Protein AF-A0A174YYA9-F1 (afdb_monomer)

Sequence (117 aa):
MSSLGNVWAANRIQHICNNANHKTPIYGLFRISVLTNDGKYTIFEFNNQRIRFITSDKLERYTKIVEWDNGYLVVMAKYKEMPEVEEYIDLIPILNMLYYDTETFLKPIKEVRIDAA

Foldseek 3Di:
DDDPVVVVVVVVVVVVQVPDPPPARCLLVDLEWEWWDDQQWIWIDGRNDIQIDGHDSQWPIWDDFPDDDQQKTWTFTDGPPDDTDIDIGGRPVSCVVVVHPSCVVRVSRDYYYYPPD

pLDDT: mean 82.46, std 21.62, range [39.38, 98.44]

Mean predicted aligned error: 10.66 Å

InterPro domains:
  IPR056141 Domain of unknown function DUF7724 [PF24849] (33-116)

Solvent-accessible surface area (backbone atoms only — not comparable to full-atom values): 6980 Å² total; per-residue (Å²): 142,86,74,76,73,57,58,59,52,52,54,50,49,53,55,54,64,73,68,49,96,57,99,58,63,78,60,74,73,55,42,52,28,36,40,46,66,60,68,40,27,39,35,45,36,45,78,94,42,77,47,74,47,83,54,55,76,49,47,74,39,71,78,43,69,74,44,79,57,85,48,39,36,35,28,34,34,34,35,70,99,48,72,75,41,84,46,81,46,69,43,53,66,57,35,50,77,71,71,46,62,52,66,76,67,36,68,65,51,76,44,68,40,63,63,88,122

Secondary structure (DSSP, 8-state):
--SHHHHHHHHHHHHHHTTS--SS-GGGG--EEEEEEETTEEEEEETTEEEEEE--TTEEEEEEEEEEETTEEEEEEEETTS--EEEEEEHHHHHHHTT--HHHHHTT--EEEE---

Organism: NCBI:txid39485

Radius of gyration: 17.1 Å; Cα contacts (8 Å, |Δi|>4): 175; chains: 1; bounding box: 33×50×38 Å

Nearest PDB structures (foldseek):
  3ulb-assembly1_A  TM=3.194E-01  e=5.743E-02  Saccharomyces cerevisiae S288C
  3lhc-assembly1_A-2  TM=4.347E-01  e=2.551E-01  Nostoc ellipsosporum
  3ulc-assembly1_A-2  TM=3.066E-01  e=7.835E-02  Saccharomyces cerevisiae S288C
  5c5b-assembly2_C  TM=2.605E-01  e=6.863E+00  Homo sapiens
  2q13-assembly1_A-2  TM=2.398E-01  e=6.061E+00  Homo sapiens

Structure (mmCIF, N/CA/C/O backbone):
data_AF-A0A174YYA9-F1
#
_entry.id   AF-A0A174YYA9-F1
#
loop_
_atom_site.group_PDB
_atom_site.id
_atom_site.type_symbol
_atom_site.label_atom_id
_atom_site.label_alt_id
_atom_site.label_comp_id
_atom_site.label_asym_id
_atom_site.label_entity_id
_atom_site.label_seq_id
_atom_site.pdbx_PDB_ins_code
_atom_site.Cartn_x
_atom_site.Cartn_y
_atom_site.Cartn_z
_atom_site.occupancy
_atom_site.B_iso_or_equiv
_atom_site.auth_seq_id
_atom_site.auth_comp_id
_atom_site.auth_asym_id
_atom_site.auth_atom_id
_atom_site.pdbx_PDB_model_num
ATOM 1 N N . MET A 1 1 ? 6.418 -40.133 -1.367 1.00 43.53 1 MET A N 1
ATOM 2 C CA . MET A 1 1 ? 6.266 -39.442 -0.068 1.00 43.53 1 MET A CA 1
ATOM 3 C C . MET A 1 1 ? 6.148 -37.947 -0.331 1.00 43.53 1 MET A C 1
ATOM 5 O O . MET A 1 1 ? 7.177 -37.364 -0.624 1.00 43.53 1 MET A O 1
ATOM 9 N N . SER A 1 2 ? 4.947 -37.351 -0.276 1.00 44.47 2 SER A N 1
ATOM 10 C CA . SER A 1 2 ? 4.734 -35.932 0.096 1.00 44.47 2 SER A CA 1
ATOM 11 C C . SER A 1 2 ? 3.277 -35.465 -0.097 1.00 44.47 2 SER A C 1
ATOM 13 O O . SER A 1 2 ? 2.602 -35.841 -1.045 1.00 44.47 2 SER A O 1
ATOM 15 N N . SER A 1 3 ? 2.861 -34.592 0.829 1.00 43.69 3 SER A N 1
ATOM 16 C CA . SER A 1 3 ? 1.846 -33.521 0.743 1.00 43.69 3 SER A CA 1
ATOM 17 C C . SER A 1 3 ? 0.380 -33.711 1.185 1.00 43.69 3 SER A C 1
ATOM 19 O O . SER A 1 3 ? -0.243 -32.706 1.522 1.00 43.69 3 SER A O 1
ATOM 21 N N . LEU A 1 4 ? -0.171 -34.917 1.361 1.00 43.41 4 LEU A N 1
ATOM 22 C CA . LEU A 1 4 ? -1.576 -35.036 1.826 1.00 43.41 4 LEU A CA 1
ATOM 23 C C . LEU A 1 4 ? -1.798 -34.744 3.329 1.00 43.41 4 LEU A C 1
ATOM 25 O O . LEU A 1 4 ? -2.925 -34.488 3.746 1.00 43.41 4 LEU A O 1
ATOM 29 N N . GLY A 1 5 ? -0.739 -34.730 4.146 1.00 41.22 5 GLY A N 1
ATOM 30 C CA . GLY A 1 5 ? -0.837 -34.493 5.596 1.00 41.22 5 GLY A CA 1
ATOM 31 C C . GLY A 1 5 ? -1.055 -33.030 6.009 1.00 41.22 5 GLY A C 1
ATOM 32 O O . GLY A 1 5 ? -1.568 -32.772 7.096 1.00 41.22 5 GLY A O 1
ATOM 33 N N . ASN A 1 6 ? -0.719 -32.068 5.145 1.00 49.03 6 ASN A N 1
ATOM 34 C CA . ASN A 1 6 ? -0.717 -30.644 5.510 1.00 49.03 6 ASN A CA 1
ATOM 35 C C . ASN A 1 6 ? -2.069 -29.960 5.254 1.00 49.03 6 ASN A C 1
ATOM 37 O O . ASN A 1 6 ? -2.433 -29.020 5.956 1.00 49.03 6 ASN A O 1
ATOM 41 N N . VAL A 1 7 ? -2.844 -30.460 4.289 1.00 51.50 7 VAL A N 1
ATOM 42 C CA . VAL A 1 7 ? -4.152 -29.891 3.923 1.00 51.50 7 VAL A CA 1
ATOM 43 C C . VAL A 1 7 ? -5.207 -30.208 4.987 1.00 51.50 7 VAL A C 1
ATOM 45 O O . VAL A 1 7 ? -6.038 -29.365 5.317 1.00 51.50 7 VAL A O 1
ATOM 48 N N . TRP A 1 8 ? -5.145 -31.400 5.591 1.00 47.22 8 TRP A N 1
ATOM 49 C CA . TRP A 1 8 ? -6.090 -31.798 6.638 1.00 47.22 8 TRP A CA 1
ATOM 50 C C . TRP A 1 8 ? -5.853 -31.042 7.952 1.00 47.22 8 TRP A C 1
ATOM 52 O O . TRP A 1 8 ? -6.806 -30.646 8.618 1.00 47.22 8 TRP A O 1
ATOM 62 N N . ALA A 1 9 ? -4.588 -30.766 8.291 1.00 50.12 9 ALA A N 1
ATOM 63 C CA . ALA A 1 9 ? -4.236 -29.937 9.441 1.00 50.12 9 ALA A CA 1
ATOM 64 C C . ALA A 1 9 ? -4.659 -28.470 9.243 1.00 50.12 9 ALA A C 1
ATOM 66 O O . ALA A 1 9 ? -5.287 -27.901 10.133 1.00 50.12 9 ALA A O 1
ATOM 67 N N . ALA A 1 10 ? -4.398 -27.887 8.067 1.00 50.84 10 ALA A N 1
ATOM 68 C CA . ALA A 1 10 ? -4.788 -26.511 7.749 1.00 50.84 10 ALA A CA 1
ATOM 69 C C . ALA A 1 10 ? -6.314 -26.317 7.777 1.00 50.84 10 ALA A C 1
ATOM 71 O O . ALA A 1 10 ? -6.813 -25.397 8.425 1.00 50.84 10 ALA A O 1
ATOM 72 N N . ASN A 1 11 ? -7.070 -27.242 7.174 1.00 50.41 11 ASN A N 1
ATOM 73 C CA . ASN A 1 11 ? -8.533 -27.182 7.177 1.00 50.41 11 ASN A CA 1
ATOM 74 C C . ASN A 1 11 ? -9.125 -27.382 8.582 1.00 50.41 11 ASN A C 1
ATOM 76 O O . ASN A 1 11 ? -10.141 -26.774 8.914 1.00 50.41 11 ASN A O 1
ATOM 80 N N . ARG A 1 12 ? -8.480 -28.185 9.441 1.00 48.25 12 ARG A N 1
ATOM 81 C CA . ARG A 1 12 ? -8.911 -28.390 10.832 1.00 48.25 12 ARG A CA 1
ATOM 82 C C . ARG A 1 12 ? -8.609 -27.182 11.718 1.00 48.25 12 ARG A C 1
ATOM 84 O O . ARG A 1 12 ? -9.439 -26.845 12.556 1.00 48.25 12 ARG A O 1
ATOM 91 N N . ILE A 1 13 ? -7.475 -26.512 11.506 1.00 53.34 13 ILE A N 1
ATOM 92 C CA . ILE A 1 13 ? -7.158 -25.241 12.169 1.00 53.34 13 ILE A CA 1
ATOM 93 C C . ILE A 1 13 ? -8.201 -24.195 11.768 1.00 53.34 13 ILE A C 1
ATOM 95 O O . ILE A 1 13 ? -8.857 -23.653 12.650 1.00 53.34 13 ILE A O 1
ATOM 99 N N . GLN A 1 14 ? -8.476 -24.015 10.471 1.00 52.12 14 GLN A N 1
ATOM 100 C CA . GLN A 1 14 ? -9.483 -23.055 9.999 1.00 52.12 14 GLN A CA 1
ATOM 101 C C . GLN A 1 14 ? -10.869 -23.295 10.624 1.00 52.12 14 GLN A C 1
ATOM 103 O O . GLN A 1 14 ? -11.549 -22.356 11.038 1.00 52.12 14 GLN A O 1
ATOM 108 N N . HIS A 1 15 ? -11.279 -24.560 10.741 1.00 44.94 15 HIS A N 1
ATOM 109 C CA . HIS A 1 15 ? -12.580 -24.928 11.299 1.00 44.94 15 HIS A CA 1
ATOM 110 C C . HIS A 1 15 ? -12.665 -24.744 12.824 1.00 44.94 15 HIS A C 1
ATOM 112 O O . HIS A 1 15 ? -13.745 -24.465 13.345 1.00 44.94 15 HIS A O 1
ATOM 118 N N . ILE A 1 16 ? -11.545 -24.877 13.544 1.00 52.00 16 ILE A N 1
ATOM 119 C CA . ILE A 1 16 ? -11.449 -24.566 14.980 1.00 52.00 16 ILE A CA 1
ATOM 120 C C . ILE A 1 16 ? -11.464 -23.044 15.190 1.00 52.00 16 ILE A C 1
ATOM 122 O O . ILE A 1 16 ? -12.144 -22.554 16.089 1.00 52.00 16 ILE A O 1
ATOM 126 N N . CYS A 1 17 ? -10.787 -22.288 14.323 1.00 49.62 17 CYS A N 1
ATOM 127 C CA . CYS A 1 17 ? -10.726 -20.828 14.366 1.00 49.62 17 CYS A CA 1
ATOM 128 C C . CYS A 1 17 ? -12.080 -20.156 14.079 1.00 49.62 17 CYS A C 1
ATOM 130 O O . CYS A 1 17 ? -12.397 -19.146 14.698 1.00 49.62 17 CYS A O 1
ATOM 132 N N . ASN A 1 18 ? -12.890 -20.728 13.183 1.00 51.50 18 ASN A N 1
ATOM 133 C CA . ASN A 1 18 ? -14.195 -20.178 12.800 1.00 51.50 18 ASN A CA 1
ATOM 134 C C . ASN A 1 18 ? -15.347 -20.563 13.751 1.00 51.50 18 ASN A C 1
ATOM 136 O O . ASN A 1 18 ? -16.428 -19.993 13.645 1.00 51.50 18 ASN A O 1
ATOM 140 N N . ASN A 1 19 ? -15.143 -21.541 14.643 1.00 47.72 19 ASN A N 1
ATOM 141 C CA . ASN A 1 19 ? -16.196 -22.100 15.507 1.00 47.72 19 ASN A CA 1
ATOM 142 C C . ASN A 1 19 ? -16.052 -21.704 16.990 1.00 47.72 19 ASN A C 1
ATOM 144 O O . ASN A 1 19 ? -16.887 -22.053 17.824 1.00 47.72 19 ASN A O 1
ATOM 148 N N . ALA A 1 20 ? -14.998 -20.972 17.351 1.00 43.09 20 ALA A N 1
ATOM 149 C CA . ALA A 1 20 ? -14.918 -20.343 18.660 1.00 43.09 20 ALA A CA 1
ATOM 150 C C . ALA A 1 20 ? -15.750 -19.053 18.638 1.00 43.09 20 ALA A C 1
ATOM 152 O O . ALA A 1 20 ? -15.564 -18.216 17.759 1.00 43.09 20 ALA A O 1
ATOM 153 N N . ASN A 1 21 ? -16.625 -18.864 19.630 1.00 47.09 21 ASN A N 1
ATOM 154 C CA . ASN A 1 21 ? -17.360 -17.620 19.917 1.00 47.09 21 ASN A CA 1
ATOM 155 C C . ASN A 1 21 ? -16.426 -16.458 20.338 1.00 47.09 21 ASN A C 1
ATOM 157 O O . ASN A 1 21 ? -16.684 -15.740 21.303 1.00 47.09 21 ASN A O 1
ATOM 161 N N . HIS A 1 22 ? -15.315 -16.272 19.632 1.00 42.06 22 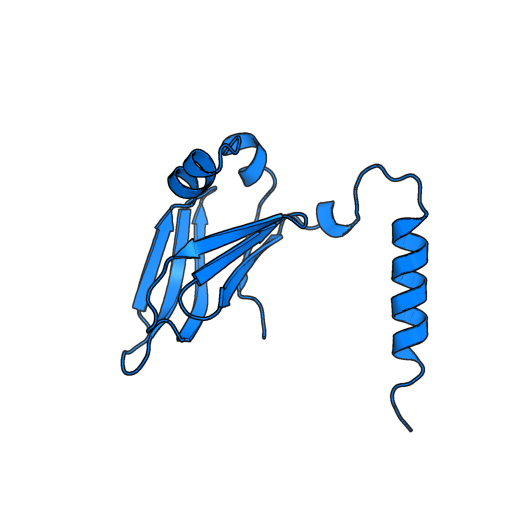HIS A N 1
ATOM 162 C CA . HIS A 1 22 ? -14.454 -15.113 19.729 1.00 42.06 22 HIS A CA 1
ATOM 163 C C . HIS A 1 22 ? -14.981 -14.089 18.722 1.00 42.06 22 HIS A C 1
ATOM 165 O O . HIS A 1 22 ? -14.961 -14.322 17.518 1.00 42.06 22 HIS A O 1
ATOM 171 N N . LYS A 1 23 ? -15.476 -12.943 19.198 1.00 43.72 23 LYS A N 1
ATOM 172 C CA . LYS A 1 23 ? -16.019 -11.859 18.352 1.00 43.72 23 LYS A CA 1
ATOM 173 C C . LYS A 1 23 ? -14.963 -11.132 17.500 1.00 43.72 23 LYS A C 1
ATOM 175 O O . LYS A 1 23 ? -15.207 -10.024 17.036 1.00 43.72 23 LYS A O 1
ATOM 180 N N . THR A 1 24 ? -13.800 -11.733 17.283 1.00 39.38 24 THR A N 1
ATOM 181 C CA . THR A 1 24 ? -12.751 -11.224 16.406 1.00 39.38 24 THR A CA 1
ATOM 182 C C . THR A 1 24 ? -12.066 -12.407 15.719 1.00 39.38 24 THR A C 1
ATOM 184 O O . THR A 1 24 ? -11.526 -13.275 16.410 1.00 39.38 24 THR A O 1
ATOM 187 N N . PRO A 1 25 ? -12.075 -12.475 14.373 1.00 41.50 25 PRO A N 1
ATOM 188 C CA . PRO A 1 25 ? -11.239 -13.411 13.632 1.00 41.50 25 PRO A CA 1
ATOM 189 C C . PRO A 1 25 ? -9.782 -13.234 14.064 1.00 41.50 25 PRO A C 1
ATOM 191 O O . PRO A 1 25 ? -9.338 -12.114 14.309 1.00 41.50 25 PRO A O 1
ATOM 194 N N . ILE A 1 26 ? -9.018 -14.322 14.131 1.00 49.94 26 ILE A N 1
ATOM 195 C CA . ILE A 1 26 ? -7.621 -14.333 14.610 1.00 49.94 26 ILE A CA 1
ATOM 196 C C . ILE A 1 26 ? -6.686 -13.467 13.733 1.00 49.94 26 ILE A C 1
ATOM 198 O O . ILE A 1 26 ? -5.568 -13.153 14.131 1.00 49.94 26 ILE A O 1
ATOM 202 N N . TYR A 1 27 ? -7.171 -12.993 12.580 1.00 43.50 27 TYR A N 1
ATOM 203 C CA . TYR A 1 27 ? -6.542 -11.942 11.774 1.00 43.50 27 TYR 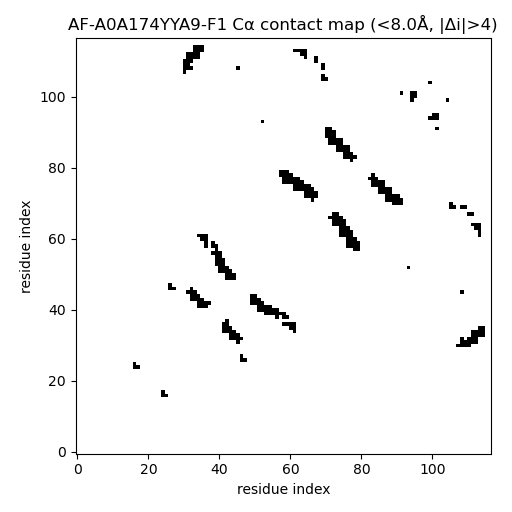A CA 1
ATOM 204 C C . TYR A 1 27 ? -6.434 -10.593 12.510 1.00 43.50 27 TYR A C 1
ATOM 206 O O . TYR A 1 27 ? -5.508 -9.839 12.245 1.00 43.50 27 TYR A O 1
ATOM 214 N N . GLY A 1 28 ? -7.285 -10.327 13.510 1.00 42.16 28 GLY A N 1
ATOM 215 C CA . GLY A 1 28 ? -7.198 -9.146 14.379 1.00 42.16 28 GLY A CA 1
ATOM 216 C C . GLY A 1 28 ? -6.088 -9.201 15.439 1.00 42.16 28 GLY A C 1
ATOM 217 O O . GLY A 1 28 ? -5.938 -8.254 16.212 1.00 42.16 28 GLY A O 1
ATOM 218 N N . LEU A 1 29 ? -5.318 -10.294 15.511 1.00 50.34 29 LEU A N 1
ATOM 219 C CA . LEU A 1 29 ? -4.148 -10.391 16.388 1.00 50.34 29 LEU A CA 1
ATOM 220 C C . LEU A 1 29 ? -2.888 -9.805 15.731 1.00 50.34 29 LEU A C 1
ATOM 222 O O . LEU A 1 29 ? -1.984 -9.344 16.429 1.00 50.34 29 LEU A O 1
ATOM 226 N N . PHE A 1 30 ? -2.837 -9.767 14.398 1.00 55.66 30 PHE A N 1
ATOM 227 C CA . PHE A 1 30 ? -1.702 -9.220 13.669 1.00 55.66 30 PHE A CA 1
ATOM 228 C C . PHE A 1 30 ? -1.976 -7.765 13.306 1.00 55.66 30 PHE A C 1
ATOM 230 O O . PHE A 1 30 ? -2.738 -7.449 12.402 1.00 55.66 30 PHE A O 1
ATOM 237 N N . ARG A 1 31 ? -1.304 -6.854 14.013 1.00 84.88 31 ARG A N 1
ATOM 238 C CA . ARG A 1 31 ? -1.258 -5.414 13.714 1.00 84.88 31 ARG A CA 1
ATOM 239 C C . ARG A 1 31 ? -0.387 -5.114 12.482 1.00 84.88 31 ARG A C 1
ATOM 241 O O . ARG A 1 31 ? 0.394 -4.166 12.492 1.00 84.88 31 ARG A O 1
ATOM 248 N N . ILE A 1 32 ? -0.468 -5.967 11.467 1.00 91.69 32 ILE A N 1
ATOM 249 C CA . ILE A 1 32 ? 0.363 -5.942 10.267 1.00 91.69 32 ILE A CA 1
ATOM 250 C C . ILE A 1 32 ? -0.576 -5.795 9.074 1.00 91.69 32 ILE A C 1
ATOM 252 O O . ILE A 1 32 ? -1.506 -6.584 8.924 1.00 91.69 32 ILE A O 1
ATOM 256 N N . SER A 1 33 ? -0.331 -4.783 8.252 1.00 94.38 33 SER A N 1
ATOM 257 C CA . SER A 1 33 ? -0.977 -4.620 6.950 1.00 94.38 33 SER A CA 1
ATOM 258 C C . SER A 1 33 ? -0.071 -5.148 5.839 1.00 94.38 33 SER A C 1
ATOM 260 O O . SER A 1 33 ? 1.151 -5.221 6.000 1.00 94.38 33 SER A O 1
ATOM 262 N N . VAL A 1 34 ? -0.666 -5.500 4.704 1.00 95.88 34 VAL A N 1
ATOM 263 C CA . VAL A 1 34 ? 0.043 -5.956 3.510 1.00 95.88 34 VAL A CA 1
ATOM 264 C C . VAL A 1 34 ? -0.170 -4.967 2.366 1.00 95.88 34 VAL A C 1
ATOM 266 O O . VAL A 1 34 ? -1.297 -4.569 2.076 1.00 95.88 34 VAL A O 1
ATOM 269 N N . LEU A 1 35 ? 0.920 -4.590 1.701 1.00 97.38 35 LEU A N 1
ATOM 270 C CA . LEU A 1 35 ? 0.929 -3.818 0.466 1.00 97.38 35 LEU A CA 1
ATOM 271 C C . LEU A 1 35 ? 1.351 -4.726 -0.695 1.00 97.38 35 LEU A C 1
ATOM 273 O O . LEU A 1 35 ? 2.372 -5.409 -0.635 1.00 97.38 35 LEU A O 1
ATOM 277 N N . THR A 1 36 ? 0.574 -4.714 -1.769 1.00 96.31 36 THR A N 1
ATOM 278 C CA . THR A 1 36 ? 0.870 -5.439 -3.010 1.00 96.31 36 THR A CA 1
ATOM 279 C C . THR A 1 36 ? 0.317 -4.665 -4.207 1.00 96.31 36 THR A C 1
ATOM 281 O O . THR A 1 36 ? -0.277 -3.594 -4.050 1.00 96.31 36 THR A O 1
AT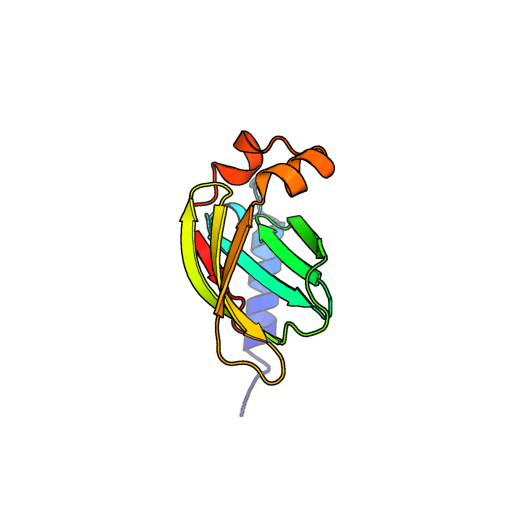OM 284 N N . ASN A 1 37 ? 0.510 -5.175 -5.416 1.00 96.19 37 ASN A N 1
ATOM 285 C CA . ASN A 1 37 ? -0.033 -4.597 -6.637 1.00 96.19 37 ASN A CA 1
ATOM 286 C C . ASN A 1 37 ? -0.588 -5.680 -7.568 1.00 96.19 37 ASN A C 1
ATOM 288 O O . ASN A 1 37 ? -0.138 -6.821 -7.578 1.00 96.19 37 ASN A O 1
ATOM 292 N N . ASP A 1 38 ? -1.586 -5.300 -8.359 1.00 94.38 38 ASP A N 1
ATOM 293 C CA . ASP A 1 38 ? -2.207 -6.136 -9.384 1.00 94.38 38 ASP A CA 1
ATOM 294 C C . ASP A 1 38 ? -2.525 -5.268 -10.606 1.00 94.38 38 ASP A C 1
ATOM 296 O O . ASP A 1 38 ? -3.424 -4.416 -10.588 1.00 94.38 38 ASP A O 1
ATOM 300 N N . GLY A 1 39 ? -1.730 -5.436 -11.663 1.00 93.31 39 GLY A N 1
ATOM 301 C CA . GLY A 1 39 ? -1.792 -4.602 -12.857 1.00 93.31 39 GLY A CA 1
ATOM 302 C C . GLY A 1 39 ? -1.615 -3.118 -12.524 1.00 93.31 39 GLY A C 1
ATOM 303 O O . GLY A 1 39 ? -0.607 -2.714 -11.959 1.00 93.31 39 GLY A O 1
ATOM 304 N N . LYS A 1 40 ? -2.618 -2.304 -12.869 1.00 95.50 40 LYS A N 1
ATOM 305 C CA . LYS A 1 40 ? -2.632 -0.847 -12.634 1.00 95.50 40 LYS A CA 1
ATOM 306 C C . LYS A 1 40 ? -3.103 -0.443 -11.234 1.00 95.50 40 LYS A C 1
ATOM 308 O O . LYS A 1 40 ? -3.513 0.701 -11.035 1.00 95.50 40 LYS A O 1
ATOM 313 N N . TYR A 1 41 ? -3.164 -1.383 -10.300 1.00 97.25 41 TYR A N 1
ATOM 314 C CA . TYR A 1 41 ? -3.703 -1.137 -8.974 1.00 97.25 41 TYR A CA 1
ATOM 315 C C . TYR A 1 41 ? -2.699 -1.462 -7.887 1.00 97.25 41 TYR A C 1
ATOM 317 O O . TYR A 1 41 ? -2.106 -2.537 -7.882 1.00 97.25 41 TYR A O 1
ATOM 325 N N . THR A 1 42 ? -2.619 -0.571 -6.912 1.00 97.50 42 THR A N 1
ATOM 326 C CA . THR A 1 42 ? -2.052 -0.859 -5.603 1.00 97.50 42 THR A CA 1
ATOM 327 C C . THR A 1 42 ? -3.153 -1.384 -4.700 1.00 97.50 42 THR A C 1
ATOM 329 O O . THR A 1 42 ? -4.311 -0.954 -4.769 1.00 97.50 42 THR A O 1
ATOM 332 N N . ILE A 1 43 ? -2.797 -2.356 -3.874 1.00 97.75 43 ILE A N 1
ATOM 333 C CA . ILE A 1 43 ? -3.687 -3.037 -2.950 1.00 97.75 43 ILE A CA 1
ATOM 334 C C . ILE A 1 43 ? -3.090 -2.916 -1.553 1.00 97.75 43 ILE A C 1
ATOM 336 O O . ILE A 1 43 ? -1.961 -3.342 -1.321 1.00 97.75 43 ILE A O 1
ATOM 340 N N . PHE A 1 44 ? -3.875 -2.370 -0.632 1.00 97.19 44 PHE A N 1
ATOM 341 C CA . PHE A 1 44 ? -3.568 -2.314 0.791 1.00 97.19 44 PHE A CA 1
ATOM 342 C C . PHE A 1 44 ? -4.581 -3.177 1.544 1.00 97.19 44 PHE A C 1
ATOM 344 O O . PHE A 1 44 ? -5.788 -2.937 1.454 1.00 97.19 44 PHE A O 1
ATOM 351 N N . GLU A 1 45 ? -4.108 -4.201 2.249 1.00 95.06 45 GLU A N 1
ATOM 352 C CA . GLU A 1 45 ? -4.958 -5.176 2.928 1.00 95.06 45 GLU A CA 1
ATOM 353 C C . GLU A 1 45 ? -4.696 -5.214 4.433 1.00 95.06 45 GLU A C 1
ATOM 355 O O . GLU A 1 45 ? -3.584 -5.476 4.888 1.00 95.06 45 GLU A O 1
ATOM 360 N N . PHE A 1 46 ? -5.753 -4.996 5.212 1.00 92.38 46 PHE A N 1
ATOM 361 C CA . PHE A 1 46 ? -5.713 -5.064 6.668 1.00 92.38 46 PHE A CA 1
ATOM 362 C C . PHE A 1 46 ? -7.047 -5.580 7.215 1.00 92.38 46 PHE A C 1
ATOM 364 O O . PHE A 1 46 ? -8.107 -5.158 6.758 1.00 92.38 46 PHE A O 1
ATOM 371 N N . ASN A 1 47 ? -7.020 -6.492 8.196 1.00 88.62 47 ASN A N 1
ATOM 372 C CA . ASN A 1 47 ? -8.222 -7.058 8.833 1.00 88.62 47 ASN A CA 1
ATOM 373 C C . ASN A 1 47 ? -9.296 -7.552 7.835 1.00 88.62 47 ASN A C 1
ATOM 375 O O . ASN A 1 47 ? -10.475 -7.227 7.972 1.00 88.62 47 ASN A O 1
ATOM 379 N N . ASN A 1 48 ? -8.893 -8.320 6.815 1.00 85.81 48 ASN A N 1
ATOM 380 C CA . ASN A 1 48 ? -9.768 -8.814 5.736 1.00 85.81 48 ASN A CA 1
ATOM 381 C C . ASN A 1 48 ? -10.425 -7.709 4.879 1.00 85.81 48 ASN A C 1
ATOM 383 O O . ASN A 1 48 ? -11.297 -8.002 4.060 1.00 85.81 48 ASN A O 1
ATOM 387 N N . GLN A 1 49 ? -10.016 -6.449 5.038 1.00 91.06 49 GLN A N 1
ATOM 388 C CA . GLN A 1 49 ? -10.427 -5.342 4.185 1.00 91.06 49 GLN A CA 1
ATOM 389 C C . GLN A 1 49 ? -9.341 -5.088 3.150 1.00 91.06 49 GLN A C 1
ATOM 391 O O . GLN A 1 49 ? -8.190 -4.844 3.499 1.00 91.06 49 GLN A O 1
ATOM 396 N N . ARG A 1 50 ? -9.726 -5.131 1.875 1.00 94.38 50 ARG A N 1
ATOM 397 C CA . ARG A 1 50 ? -8.822 -4.969 0.737 1.00 94.38 50 ARG A CA 1
ATOM 398 C C . ARG A 1 50 ? -9.140 -3.664 0.016 1.00 94.38 50 ARG A C 1
ATOM 400 O O . ARG A 1 50 ? -10.120 -3.580 -0.722 1.00 94.38 50 ARG A O 1
ATOM 407 N N . ILE A 1 51 ? -8.316 -2.648 0.240 1.00 96.44 51 ILE A N 1
ATOM 408 C CA . ILE A 1 51 ? -8.440 -1.327 -0.380 1.00 96.44 51 ILE A CA 1
ATOM 409 C C . ILE A 1 51 ? -7.627 -1.324 -1.666 1.00 96.44 51 ILE A C 1
ATOM 411 O O . ILE A 1 51 ? -6.462 -1.713 -1.673 1.00 96.44 51 ILE A O 1
ATOM 415 N N . ARG A 1 52 ? -8.245 -0.890 -2.763 1.00 96.62 52 ARG A N 1
ATOM 416 C CA . ARG A 1 52 ? -7.617 -0.851 -4.082 1.00 96.62 52 ARG A CA 1
ATOM 417 C C . ARG A 1 52 ? -7.659 0.561 -4.643 1.00 96.62 52 ARG A C 1
ATOM 419 O O . ARG A 1 52 ? -8.731 1.155 -4.713 1.00 96.62 52 ARG A O 1
ATOM 426 N N . PHE A 1 53 ? -6.519 1.057 -5.104 1.00 96.81 53 PHE A N 1
ATOM 427 C CA . PHE A 1 53 ? -6.402 2.367 -5.740 1.00 96.81 53 PHE A CA 1
ATOM 428 C C . PHE A 1 53 ? -5.490 2.304 -6.963 1.00 96.81 53 PHE A C 1
ATOM 430 O O . PHE A 1 53 ? -4.694 1.380 -7.116 1.00 96.81 53 PHE A O 1
ATOM 437 N N . ILE A 1 54 ? -5.686 3.238 -7.891 1.00 95.69 54 ILE A N 1
ATOM 438 C CA . ILE A 1 54 ? -4.972 3.250 -9.171 1.00 95.69 54 ILE A CA 1
ATOM 439 C C . ILE A 1 54 ? -3.521 3.683 -8.942 1.00 95.69 54 ILE A C 1
ATOM 441 O O . ILE A 1 54 ? -3.261 4.632 -8.210 1.00 95.69 54 ILE A O 1
ATOM 445 N N . THR A 1 55 ? -2.606 3.002 -9.620 1.00 95.38 55 THR A N 1
ATOM 446 C CA . THR A 1 55 ? -1.195 3.362 -9.786 1.00 95.38 55 THR A CA 1
ATOM 447 C C . THR A 1 55 ? -0.834 3.267 -11.279 1.00 95.38 55 THR A C 1
ATOM 449 O O . THR A 1 55 ? -1.713 3.162 -12.142 1.00 95.38 55 THR A O 1
ATOM 452 N N . SER A 1 56 ? 0.450 3.323 -11.617 1.00 94.94 56 SER A N 1
ATOM 453 C CA . SER A 1 56 ? 0.931 3.125 -12.981 1.00 94.94 56 SER A CA 1
ATOM 454 C C . SER A 1 56 ? 0.741 1.683 -13.458 1.00 94.94 56 SER A C 1
ATOM 456 O O . SER A 1 56 ? 1.022 0.723 -12.748 1.00 94.94 56 SER A O 1
ATOM 458 N N . ASP A 1 57 ? 0.388 1.523 -14.730 1.00 95.31 57 ASP A N 1
ATOM 459 C CA . ASP A 1 57 ? 0.418 0.251 -15.464 1.00 95.31 57 ASP A CA 1
ATOM 460 C C . ASP A 1 57 ? 1.845 -0.282 -15.737 1.00 95.31 57 ASP A C 1
ATOM 462 O O . ASP A 1 57 ? 2.039 -1.409 -16.223 1.00 95.31 57 ASP A O 1
ATOM 466 N N . LYS A 1 58 ? 2.860 0.534 -15.436 1.00 96.31 58 LYS A N 1
ATOM 467 C CA . LYS A 1 58 ? 4.278 0.176 -15.505 1.00 96.31 58 LYS A CA 1
ATOM 468 C C . LYS A 1 58 ? 4.844 -0.315 -14.179 1.00 96.31 58 LYS A C 1
ATOM 470 O O . LYS A 1 58 ? 5.977 -0.792 -14.193 1.00 96.31 58 LYS A O 1
ATOM 475 N N . LEU A 1 59 ? 4.111 -0.199 -13.069 1.00 96.69 59 LEU A N 1
ATOM 476 C CA . LEU A 1 59 ? 4.553 -0.755 -11.795 1.00 96.69 59 LEU A CA 1
ATOM 477 C C . LEU A 1 59 ? 4.621 -2.283 -11.920 1.00 96.69 59 LEU A C 1
ATOM 479 O O . LEU A 1 59 ? 3.619 -2.933 -12.213 1.00 96.69 59 LEU A O 1
ATOM 483 N N . GLU A 1 60 ? 5.806 -2.857 -11.720 1.00 95.88 60 GLU A N 1
ATOM 484 C CA . GLU 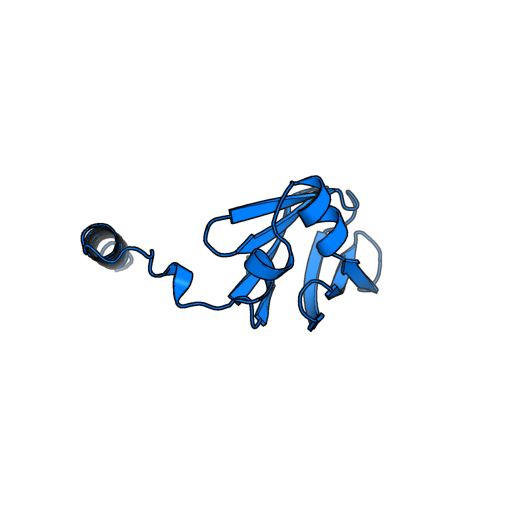A 1 60 ? 5.984 -4.310 -11.686 1.00 95.88 60 GLU A CA 1
ATOM 485 C C . GLU A 1 60 ? 5.668 -4.839 -10.293 1.00 95.88 60 GLU A C 1
ATOM 487 O O . GLU A 1 60 ? 4.839 -5.735 -10.155 1.00 95.88 60 GLU A O 1
ATOM 492 N N . ARG A 1 61 ? 6.322 -4.275 -9.270 1.00 96.56 61 ARG A N 1
ATOM 493 C CA . ARG A 1 61 ? 6.072 -4.585 -7.859 1.00 96.56 61 ARG A CA 1
ATOM 494 C C . ARG A 1 61 ? 6.661 -3.546 -6.918 1.00 96.56 61 ARG A C 1
ATOM 496 O O . ARG A 1 61 ? 7.645 -2.885 -7.249 1.00 96.56 61 ARG A O 1
ATOM 503 N N . TYR A 1 62 ? 6.120 -3.491 -5.711 1.00 97.62 62 TYR A N 1
ATOM 504 C CA . TYR A 1 62 ? 6.820 -2.912 -4.569 1.00 97.62 62 TYR A CA 1
ATOM 505 C C . TYR A 1 62 ? 7.868 -3.900 -4.053 1.00 97.62 62 TYR A C 1
ATOM 507 O O . TYR A 1 62 ? 7.634 -5.106 -4.035 1.00 97.62 62 TYR A O 1
ATOM 515 N N . THR A 1 63 ? 9.040 -3.407 -3.666 1.00 96.88 63 THR A N 1
ATOM 516 C CA . THR A 1 63 ? 10.178 -4.251 -3.269 1.00 96.88 63 THR A CA 1
ATOM 517 C C . THR A 1 63 ? 10.516 -4.119 -1.793 1.00 96.88 63 THR A C 1
ATOM 519 O O . THR A 1 63 ? 11.046 -5.060 -1.202 1.00 96.88 63 THR A O 1
ATOM 522 N N . LYS A 1 64 ? 10.182 -2.985 -1.165 1.00 96.94 64 LYS A N 1
ATOM 523 C CA . LYS A 1 64 ? 10.485 -2.732 0.246 1.00 96.94 64 LYS A CA 1
ATOM 524 C C . LYS A 1 64 ? 9.578 -1.655 0.840 1.00 96.94 64 LYS A C 1
ATOM 526 O O . LYS A 1 64 ? 9.304 -0.660 0.178 1.00 96.94 64 LYS A O 1
ATOM 531 N N . ILE A 1 65 ? 9.203 -1.814 2.109 1.00 97.69 65 ILE A N 1
ATOM 532 C CA . ILE A 1 65 ? 8.695 -0.713 2.939 1.00 97.69 6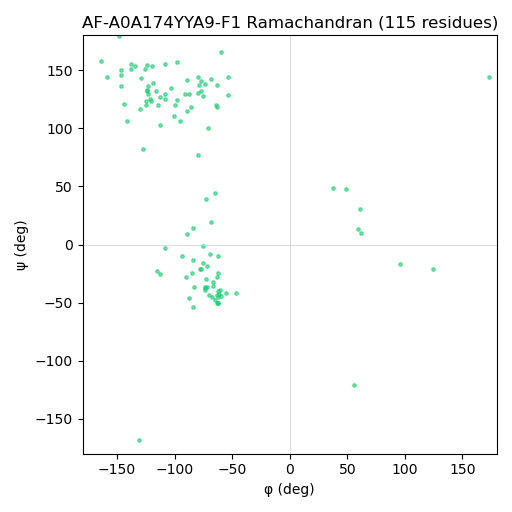5 ILE A CA 1
ATOM 533 C C . ILE A 1 65 ? 9.894 0.006 3.563 1.00 97.69 65 ILE A C 1
ATOM 535 O O . ILE A 1 65 ? 10.693 -0.611 4.272 1.00 97.69 65 ILE A O 1
ATOM 539 N N . VAL A 1 66 ? 10.054 1.289 3.249 1.00 97.88 66 VAL A N 1
ATOM 540 C CA . VAL A 1 66 ? 11.097 2.153 3.818 1.00 97.88 66 VAL A CA 1
ATOM 541 C C . VAL A 1 66 ? 10.590 2.783 5.111 1.00 97.88 66 VAL A C 1
ATOM 543 O O . VAL A 1 66 ? 11.288 2.732 6.120 1.00 97.88 66 VAL A O 1
ATOM 546 N N . GLU A 1 67 ? 9.360 3.297 5.100 1.00 97.88 67 GLU A N 1
ATOM 547 C CA . GLU A 1 67 ? 8.738 3.961 6.245 1.00 97.88 67 GLU A CA 1
ATOM 548 C C . GLU A 1 67 ? 7.226 3.717 6.270 1.00 97.88 67 GLU A C 1
ATOM 550 O O . GLU A 1 67 ? 6.573 3.632 5.227 1.00 97.88 67 GLU A O 1
ATOM 555 N N . TRP A 1 68 ? 6.685 3.614 7.483 1.00 96.88 68 TRP A N 1
ATOM 556 C CA . TRP A 1 68 ? 5.258 3.620 7.775 1.00 96.88 68 TRP A CA 1
ATOM 557 C C . TRP A 1 68 ? 4.989 4.633 8.886 1.00 96.88 68 TRP A C 1
ATOM 559 O O . TRP A 1 68 ? 5.433 4.429 10.018 1.00 96.88 68 TRP A O 1
ATOM 569 N N . ASP A 1 69 ? 4.218 5.670 8.572 1.00 96.31 69 ASP A N 1
ATOM 570 C CA . ASP A 1 69 ? 3.754 6.670 9.531 1.00 96.31 69 ASP A CA 1
ATOM 571 C C . ASP A 1 69 ? 2.232 6.826 9.444 1.00 96.31 69 ASP A C 1
ATOM 573 O O . ASP A 1 69 ? 1.705 7.676 8.733 1.00 96.31 69 ASP A O 1
ATOM 577 N N . ASN A 1 70 ? 1.523 5.918 10.126 1.00 93.50 70 ASN A N 1
ATOM 578 C CA . ASN A 1 70 ? 0.080 5.965 10.401 1.00 93.50 70 ASN A CA 1
ATOM 579 C C . ASN A 1 70 ? -0.802 6.530 9.262 1.00 93.50 70 ASN A C 1
ATOM 581 O O . ASN A 1 70 ? -1.659 7.383 9.492 1.00 93.50 70 ASN A O 1
ATOM 585 N N . GLY A 1 71 ? -0.603 6.042 8.036 1.00 95.81 71 GLY A N 1
ATOM 586 C CA . GLY A 1 71 ? -1.318 6.501 6.840 1.00 95.81 71 GLY A CA 1
ATOM 587 C C . GLY A 1 71 ? -0.403 6.962 5.714 1.00 95.81 71 GLY A C 1
ATOM 588 O O . GLY A 1 71 ? -0.817 6.916 4.560 1.00 95.81 71 GLY A O 1
ATOM 589 N N . TYR A 1 72 ? 0.842 7.312 6.022 1.00 97.81 72 TYR A N 1
ATOM 590 C CA . TYR A 1 72 ? 1.866 7.636 5.039 1.00 97.81 72 TYR A CA 1
ATOM 591 C C . TYR A 1 72 ? 2.850 6.475 4.867 1.00 97.81 72 TYR A C 1
ATOM 593 O O . TYR A 1 72 ? 3.304 5.868 5.840 1.00 97.81 72 TYR A O 1
ATOM 601 N N . LEU A 1 73 ? 3.161 6.148 3.618 1.00 97.81 73 LEU A N 1
ATOM 602 C CA . LEU A 1 73 ? 4.081 5.082 3.240 1.00 97.81 73 LEU A CA 1
ATOM 603 C C . LEU A 1 73 ? 5.194 5.637 2.360 1.00 97.81 73 LEU A C 1
ATOM 605 O O . LEU A 1 73 ? 4.926 6.296 1.356 1.00 97.81 73 LEU A O 1
ATOM 609 N N . VAL A 1 74 ? 6.428 5.274 2.696 1.00 98.44 74 VAL A N 1
ATOM 610 C CA . VAL A 1 74 ? 7.582 5.388 1.800 1.00 98.44 74 VAL A CA 1
ATOM 611 C C . VAL A 1 74 ? 7.967 3.975 1.383 1.00 98.44 74 VAL A C 1
ATOM 613 O O . VAL A 1 74 ? 8.181 3.107 2.236 1.00 98.44 74 VAL A O 1
ATOM 616 N N . VAL A 1 75 ? 8.040 3.715 0.081 1.00 98.31 75 VAL A N 1
ATOM 617 C CA . VAL A 1 75 ? 8.313 2.379 -0.463 1.00 98.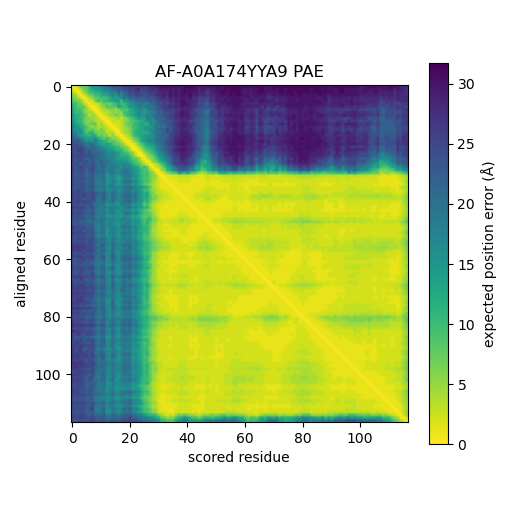31 75 VAL A CA 1
ATOM 618 C C . VAL A 1 75 ? 9.357 2.426 -1.564 1.00 98.31 75 VAL A C 1
ATOM 620 O O . VAL A 1 75 ? 9.486 3.417 -2.271 1.00 98.31 75 VAL A O 1
ATOM 623 N N . MET A 1 76 ? 10.071 1.320 -1.746 1.00 98.25 76 MET A N 1
ATOM 624 C CA . MET A 1 76 ? 10.821 1.086 -2.975 1.00 98.25 76 MET A CA 1
ATOM 625 C C . MET A 1 76 ? 9.903 0.407 -3.987 1.00 98.25 76 MET A C 1
ATOM 627 O O . MET A 1 76 ? 9.245 -0.591 -3.673 1.00 98.25 76 MET A O 1
ATOM 631 N N . ALA A 1 77 ? 9.858 0.948 -5.198 1.00 97.50 77 ALA A N 1
ATOM 632 C CA . ALA A 1 77 ? 9.020 0.477 -6.285 1.00 97.50 77 ALA A CA 1
ATOM 633 C C . ALA A 1 77 ? 9.869 0.158 -7.517 1.00 97.50 77 ALA A C 1
ATOM 635 O O . ALA A 1 77 ? 10.720 0.942 -7.948 1.00 97.50 77 ALA A O 1
ATOM 636 N N . LYS A 1 78 ? 9.617 -1.010 -8.110 1.00 97.50 78 LYS A N 1
ATOM 637 C CA . LYS A 1 78 ? 10.216 -1.432 -9.370 1.00 97.50 78 LYS A CA 1
ATOM 638 C C . LYS A 1 78 ? 9.225 -1.200 -10.501 1.00 97.50 78 LYS A C 1
ATOM 640 O O . LYS A 1 78 ? 8.150 -1.797 -10.532 1.00 97.50 78 LYS A O 1
ATOM 645 N N . TYR A 1 79 ? 9.632 -0.383 -11.460 1.00 96.94 79 TYR A N 1
ATOM 646 C CA . TYR A 1 79 ? 8.887 -0.124 -12.685 1.00 96.94 79 TYR A CA 1
ATOM 647 C C . TYR A 1 79 ? 9.570 -0.771 -13.891 1.00 96.94 79 TYR A C 1
ATOM 649 O O . TYR A 1 79 ? 10.791 -0.967 -13.900 1.00 96.94 79 TYR A O 1
ATOM 657 N N . LYS A 1 80 ? 8.779 -1.053 -14.931 1.00 96.31 80 LYS A N 1
ATOM 658 C CA . LYS A 1 80 ? 9.276 -1.558 -16.218 1.00 96.31 80 LYS A CA 1
ATOM 659 C C . LYS A 1 80 ? 10.367 -0.641 -16.761 1.00 96.31 80 LYS A C 1
ATOM 661 O O . LYS A 1 80 ? 10.161 0.566 -16.858 1.00 96.31 80 LYS A O 1
ATOM 666 N N . GLU A 1 81 ? 11.504 -1.237 -17.118 1.00 95.62 81 GLU A N 1
ATOM 667 C CA . GLU A 1 81 ? 12.648 -0.566 -17.764 1.00 95.62 81 GLU A CA 1
ATOM 668 C C . GLU A 1 81 ? 13.273 0.597 -16.969 1.00 95.62 81 GLU A C 1
ATOM 670 O O . GLU A 1 81 ? 14.093 1.341 -17.500 1.00 95.62 81 GLU A O 1
ATOM 675 N N . MET A 1 82 ? 12.948 0.741 -15.683 1.00 94.69 82 MET A N 1
ATOM 676 C CA . MET A 1 82 ? 13.525 1.769 -14.812 1.00 94.69 82 MET A CA 1
ATOM 677 C C . MET A 1 82 ? 14.269 1.130 -13.636 1.00 94.69 82 MET A C 1
ATOM 679 O O . MET A 1 82 ? 13.942 0.005 -13.243 1.00 94.69 82 MET A O 1
ATOM 683 N N . PRO A 1 83 ? 15.279 1.794 -13.049 1.00 96.19 83 PRO A N 1
ATOM 684 C CA . PRO A 1 83 ? 15.807 1.383 -11.749 1.00 96.19 83 PRO A CA 1
ATOM 685 C C . PRO A 1 83 ? 14.710 1.419 -10.671 1.00 96.19 83 PRO A C 1
ATOM 687 O O . PRO A 1 83 ? 13.636 1.980 -10.885 1.00 96.19 83 PRO A O 1
ATOM 690 N N . GLU A 1 84 ? 14.965 0.791 -9.520 1.00 96.81 84 GLU A N 1
ATOM 691 C CA . GLU A 1 84 ? 14.077 0.964 -8.366 1.00 96.81 84 GLU A CA 1
ATOM 692 C C . GLU A 1 84 ? 14.093 2.422 -7.911 1.00 96.81 84 GLU A C 1
ATOM 694 O O . GLU A 1 84 ? 15.150 3.056 -7.862 1.00 96.81 84 GLU A O 1
ATOM 699 N N . VAL A 1 85 ? 12.913 2.940 -7.593 1.00 97.75 85 VAL A N 1
ATOM 700 C CA . VAL A 1 85 ? 12.712 4.323 -7.163 1.00 97.75 85 VAL A CA 1
ATOM 701 C C . VAL A 1 85 ? 11.969 4.347 -5.837 1.00 97.75 85 VAL A C 1
ATOM 703 O O . VAL A 1 85 ? 11.198 3.437 -5.536 1.00 97.75 85 VAL A O 1
ATOM 706 N N . GLU A 1 86 ? 12.221 5.385 -5.049 1.00 98.38 86 GLU A N 1
ATOM 707 C CA . GLU A 1 86 ? 11.443 5.666 -3.848 1.00 98.38 86 GLU A CA 1
ATOM 708 C C . GLU A 1 86 ? 10.104 6.301 -4.245 1.00 98.38 86 GLU A C 1
ATOM 710 O O . GLU A 1 86 ? 10.061 7.215 -5.072 1.00 98.38 86 GLU A O 1
ATOM 715 N N . GLU A 1 87 ? 9.011 5.799 -3.680 1.00 97.38 87 GLU A N 1
ATOM 716 C CA . GLU A 1 87 ? 7.651 6.255 -3.941 1.00 97.38 87 GLU A CA 1
ATOM 717 C C . GLU A 1 87 ? 6.922 6.533 -2.627 1.00 97.38 87 GLU A C 1
ATOM 719 O O . GLU A 1 87 ? 7.088 5.824 -1.632 1.00 97.38 87 GLU A O 1
ATOM 724 N N . TYR A 1 88 ? 6.098 7.576 -2.649 1.00 97.81 88 TYR A N 1
ATOM 725 C CA . TYR A 1 88 ? 5.361 8.077 -1.499 1.00 97.81 88 TYR A CA 1
ATOM 726 C C . TYR A 1 88 ? 3.868 7.852 -1.709 1.00 97.81 88 TYR A C 1
ATOM 728 O O . TYR A 1 88 ? 3.311 8.269 -2.727 1.00 97.81 88 TYR A O 1
ATOM 736 N N . ILE A 1 89 ? 3.214 7.206 -0.749 1.00 97.88 89 ILE A N 1
ATOM 737 C CA . ILE A 1 89 ? 1.792 6.871 -0.816 1.00 97.88 89 ILE A CA 1
ATOM 738 C C . ILE A 1 89 ? 1.100 7.435 0.423 1.00 97.88 89 ILE A C 1
ATOM 740 O O . ILE A 1 89 ? 1.404 7.037 1.546 1.00 97.88 89 ILE A O 1
ATOM 744 N N . ASP A 1 90 ? 0.131 8.323 0.209 1.00 97.75 90 ASP A N 1
ATOM 745 C CA . ASP A 1 90 ? -0.753 8.827 1.260 1.00 97.75 90 ASP A CA 1
ATOM 746 C C . ASP A 1 90 ? -2.101 8.094 1.205 1.00 97.75 90 ASP A C 1
ATOM 748 O O . ASP A 1 90 ? -2.888 8.245 0.265 1.00 97.75 90 ASP A O 1
ATOM 752 N N . LEU A 1 91 ? -2.361 7.266 2.216 1.00 97.50 91 LEU A N 1
ATOM 753 C CA . LEU A 1 91 ? -3.599 6.502 2.337 1.00 97.50 91 LEU A CA 1
ATOM 754 C C . LEU A 1 91 ? -4.762 7.355 2.849 1.00 97.50 91 LEU A C 1
ATOM 756 O O . LEU A 1 91 ? -5.912 6.977 2.628 1.00 97.50 91 LEU A O 1
ATOM 760 N N . ILE A 1 92 ? -4.510 8.482 3.522 1.00 97.25 92 ILE A N 1
ATOM 761 C CA . ILE A 1 92 ? -5.558 9.260 4.196 1.00 97.25 92 ILE A CA 1
ATOM 762 C C . ILE A 1 92 ? -6.600 9.782 3.189 1.00 97.25 92 ILE A C 1
ATOM 764 O O . ILE A 1 92 ? -7.790 9.524 3.399 1.00 97.25 92 ILE A O 1
ATOM 768 N N . PRO A 1 93 ? -6.229 10.436 2.066 1.00 97.62 93 PRO A N 1
ATOM 769 C CA . PRO A 1 93 ? -7.199 10.867 1.061 1.00 97.62 93 PRO A CA 1
ATOM 770 C C . PRO A 1 93 ? -7.982 9.701 0.451 1.00 97.62 93 PRO A C 1
ATOM 772 O O . PRO A 1 93 ? -9.190 9.810 0.250 1.00 97.62 93 PRO A O 1
ATOM 775 N N . ILE A 1 94 ? -7.315 8.572 0.198 1.00 96.94 94 ILE A N 1
ATOM 776 C CA . ILE A 1 94 ? -7.916 7.379 -0.414 1.00 96.94 94 ILE A CA 1
ATOM 777 C C . ILE A 1 94 ? -8.984 6.79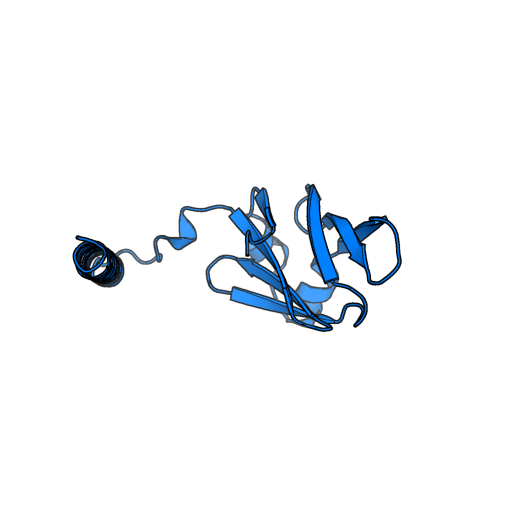3 0.516 1.00 96.94 94 ILE A C 1
ATOM 779 O O . ILE A 1 94 ? -10.109 6.531 0.096 1.00 96.94 94 ILE A O 1
ATOM 783 N N . LEU A 1 95 ? -8.649 6.631 1.794 1.00 97.06 95 LEU A N 1
ATOM 784 C CA . LEU A 1 95 ? -9.557 6.140 2.827 1.00 97.06 95 LEU A CA 1
ATOM 785 C C . LEU A 1 95 ? -10.746 7.084 3.039 1.00 97.06 95 LEU A C 1
ATOM 787 O O . LEU A 1 95 ? -11.886 6.623 3.099 1.00 97.06 95 LEU A O 1
ATOM 791 N N . ASN A 1 96 ? -10.503 8.398 3.076 1.00 96.88 96 ASN A N 1
ATOM 792 C CA . ASN A 1 96 ? -11.561 9.403 3.185 1.00 96.88 96 ASN A CA 1
ATOM 793 C C . ASN A 1 96 ? -12.531 9.344 1.992 1.00 96.88 96 ASN A C 1
ATOM 795 O O . ASN A 1 96 ? -13.744 9.399 2.186 1.00 96.88 96 ASN A O 1
ATOM 799 N N . MET A 1 97 ? -12.025 9.179 0.762 1.00 96.38 97 MET A N 1
ATOM 800 C CA . MET A 1 97 ? -12.862 9.010 -0.438 1.00 96.38 97 MET A CA 1
ATOM 801 C C . MET A 1 97 ? -13.718 7.741 -0.394 1.00 96.38 97 MET A C 1
ATOM 803 O O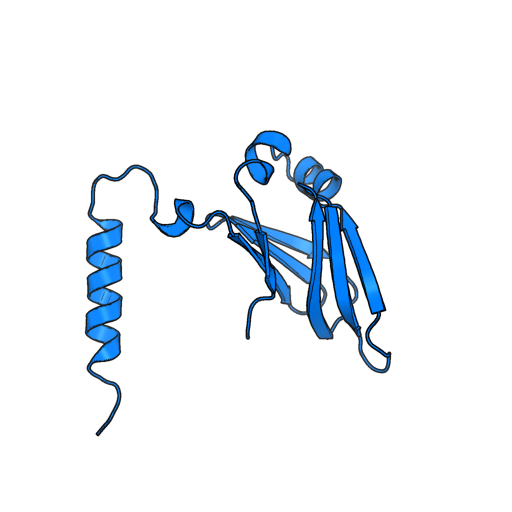 . MET A 1 97 ? -14.787 7.696 -0.998 1.00 96.38 97 MET A O 1
ATOM 807 N N . LEU A 1 98 ? -13.255 6.715 0.319 1.00 95.19 98 LEU A N 1
ATOM 808 C CA . LEU A 1 98 ? -13.987 5.473 0.551 1.00 95.19 98 LEU A CA 1
ATOM 809 C C . LEU A 1 98 ? -14.876 5.527 1.807 1.00 95.19 98 LEU A C 1
ATOM 811 O O . LEU A 1 98 ? -15.434 4.502 2.193 1.00 95.19 98 LEU A O 1
ATOM 815 N N . TYR A 1 99 ? -15.030 6.705 2.423 1.00 95.75 99 TYR A N 1
ATOM 816 C CA . TYR A 1 99 ? -15.838 6.946 3.622 1.00 95.75 99 TYR A CA 1
ATOM 817 C C . TYR A 1 99 ? -15.392 6.155 4.864 1.00 95.75 99 TYR A C 1
ATOM 819 O O . TYR A 1 99 ? -16.212 5.820 5.721 1.00 95.75 99 TYR A O 1
ATOM 827 N N . TYR A 1 100 ? -14.094 5.863 4.985 1.00 94.50 100 TYR A N 1
ATOM 828 C CA . TYR A 1 100 ? -13.527 5.279 6.201 1.00 94.50 100 TYR A CA 1
ATOM 829 C C . TYR A 1 100 ? -13.298 6.348 7.273 1.00 94.50 100 TYR A C 1
ATOM 831 O O . TYR A 1 100 ? -12.849 7.455 6.978 1.00 94.50 100 TYR A O 1
ATOM 839 N N . ASP A 1 101 ? -13.504 5.975 8.536 1.00 96.00 101 ASP A N 1
ATOM 840 C CA . ASP A 1 101 ? -12.860 6.663 9.655 1.00 96.00 101 ASP A CA 1
ATOM 841 C C . ASP A 1 101 ? -11.367 6.303 9.634 1.00 96.00 101 ASP A C 1
ATOM 843 O O . ASP A 1 101 ? -10.963 5.201 10.021 1.00 96.00 101 ASP A O 1
ATOM 847 N N . THR A 1 102 ? -10.564 7.226 9.108 1.00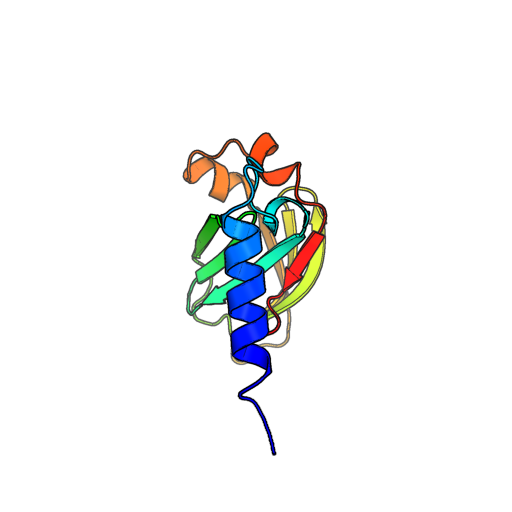 95.38 102 THR A N 1
ATOM 848 C CA . THR A 1 102 ? -9.123 7.057 8.897 1.00 95.38 102 THR A CA 1
ATOM 849 C C . THR A 1 102 ? -8.374 6.788 10.190 1.00 95.38 102 THR A C 1
ATOM 851 O O . THR A 1 102 ? -7.556 5.869 10.227 1.00 95.38 102 THR A O 1
ATOM 854 N N . GLU A 1 103 ? -8.671 7.526 11.263 1.00 93.88 103 GLU A N 1
ATOM 855 C CA . GLU A 1 103 ? -8.004 7.328 12.549 1.00 93.88 103 GLU A CA 1
ATOM 856 C C . GLU A 1 103 ? -8.313 5.931 13.088 1.00 93.88 103 GLU A C 1
ATOM 858 O O . GLU A 1 103 ? -7.397 5.174 13.416 1.00 93.88 103 GLU A O 1
ATOM 863 N N . THR A 1 104 ? -9.592 5.555 13.133 1.00 93.00 104 THR A N 1
ATOM 864 C CA . THR A 1 104 ? -10.013 4.254 13.666 1.00 93.00 104 THR A CA 1
ATOM 865 C C . THR A 1 104 ? -9.446 3.092 12.849 1.00 93.00 104 THR A C 1
ATOM 867 O O . THR A 1 104 ? -9.014 2.091 13.428 1.00 93.00 104 THR A O 1
ATOM 870 N N . PHE A 1 105 ? -9.410 3.217 11.520 1.00 93.81 105 PHE A N 1
ATOM 871 C CA . PHE A 1 105 ? -8.897 2.177 10.628 1.00 93.81 105 PHE A CA 1
ATOM 872 C C . PHE A 1 105 ? -7.372 2.004 10.732 1.00 93.81 105 PHE A C 1
ATOM 874 O O . PHE A 1 105 ? -6.890 0.872 10.804 1.00 93.81 105 PHE A O 1
ATOM 881 N N . LEU A 1 106 ? -6.611 3.105 10.776 1.00 95.19 106 LEU A N 1
ATOM 882 C CA . LEU A 1 106 ? -5.143 3.085 10.727 1.00 95.19 106 LEU A CA 1
ATOM 883 C C . LEU A 1 106 ? -4.486 2.826 12.090 1.00 95.19 106 LEU A C 1
ATOM 885 O O . LEU A 1 106 ? -3.507 2.087 12.175 1.00 95.19 106 LEU A O 1
ATOM 889 N N . LYS A 1 107 ? -5.058 3.352 13.179 1.00 93.19 107 LYS A N 1
ATOM 890 C CA . LYS A 1 107 ? -4.549 3.238 14.561 1.00 93.19 107 LYS A CA 1
ATOM 891 C C . LYS A 1 107 ? -4.118 1.833 15.012 1.00 93.19 107 LYS A C 1
ATOM 893 O O . LYS A 1 107 ? -3.101 1.728 15.722 1.00 93.19 107 LYS A O 1
ATOM 898 N N . PRO A 1 108 ? -4.849 0.744 14.689 1.00 93.31 108 PRO A N 1
ATOM 899 C CA . PRO A 1 108 ? -4.421 -0.599 15.065 1.00 93.31 108 PRO A CA 1
ATOM 900 C C . PRO A 1 108 ? -3.219 -1.119 14.260 1.00 93.31 108 PRO A C 1
ATOM 902 O O . PRO A 1 108 ? -2.560 -2.033 14.752 1.00 93.31 108 PRO A O 1
ATOM 905 N N . ILE A 1 109 ? -2.896 -0.556 13.092 1.00 93.88 109 ILE A N 1
ATOM 906 C CA . ILE A 1 109 ? -1.781 -0.984 12.235 1.00 93.88 109 ILE A CA 1
ATOM 907 C C . ILE A 1 109 ? -0.457 -0.504 12.848 1.00 93.88 109 ILE A C 1
ATOM 909 O O . ILE A 1 109 ? -0.296 0.662 13.208 1.00 93.88 109 ILE A O 1
ATOM 913 N N . LYS A 1 110 ? 0.500 -1.418 13.017 1.00 92.69 110 LYS A N 1
ATOM 914 C CA . LYS A 1 110 ? 1.832 -1.135 13.584 1.00 92.69 110 LYS A CA 1
ATOM 915 C C . LYS A 1 110 ? 2.962 -1.346 12.594 1.00 92.69 110 LYS A C 1
ATOM 917 O O . LYS A 1 110 ? 4.021 -0.763 12.775 1.00 92.69 110 LYS A O 1
ATOM 922 N N . GLU A 1 111 ? 2.731 -2.154 11.573 1.00 93.25 111 GLU A N 1
ATOM 923 C CA . GLU A 1 111 ? 3.712 -2.463 10.546 1.00 93.25 111 GLU A CA 1
ATOM 924 C C . GLU A 1 111 ? 2.989 -2.667 9.213 1.00 93.25 111 GLU A C 1
ATOM 926 O O . GLU A 1 111 ? 1.845 -3.133 9.185 1.00 93.25 111 GLU A O 1
ATOM 931 N N . VAL A 1 112 ? 3.666 -2.350 8.114 1.00 95.75 112 VAL A N 1
ATOM 932 C CA . VAL A 1 112 ? 3.240 -2.708 6.761 1.00 95.75 112 VAL A CA 1
ATOM 933 C C . VAL A 1 112 ? 4.322 -3.589 6.153 1.00 95.75 112 VAL A C 1
ATOM 935 O O . VAL A 1 112 ? 5.511 -3.335 6.343 1.00 95.75 112 VAL A O 1
ATOM 938 N N . ARG A 1 113 ? 3.919 -4.638 5.438 1.00 95.19 113 ARG A N 1
ATOM 939 C CA . ARG A 1 113 ? 4.823 -5.548 4.726 1.00 95.19 113 ARG A CA 1
ATOM 940 C C . ARG A 1 113 ? 4.455 -5.630 3.258 1.00 95.19 113 ARG A C 1
ATOM 942 O O . ARG A 1 113 ? 3.302 -5.425 2.899 1.00 95.19 113 ARG A O 1
ATOM 949 N N . ILE A 1 114 ? 5.434 -5.964 2.427 1.00 95.31 114 ILE A N 1
ATOM 950 C CA . ILE A 1 114 ? 5.165 -6.365 1.047 1.00 95.31 114 ILE A CA 1
ATOM 951 C C . ILE A 1 114 ? 4.688 -7.815 1.052 1.00 95.31 114 ILE A C 1
ATOM 953 O O . ILE A 1 114 ? 5.245 -8.636 1.786 1.00 95.31 114 ILE A O 1
ATOM 957 N N . ASP A 1 115 ? 3.664 -8.120 0.256 1.00 88.19 115 ASP A N 1
ATOM 958 C CA . ASP A 1 115 ? 3.257 -9.507 0.033 1.00 88.19 115 ASP A CA 1
ATOM 959 C C . ASP A 1 115 ? 4.400 -10.266 -0.649 1.00 88.19 115 ASP A C 1
ATOM 961 O O . ASP A 1 115 ? 4.839 -9.906 -1.744 1.00 88.19 115 ASP A O 1
ATOM 965 N N . ALA A 1 116 ? 4.919 -11.290 0.022 1.00 61.25 116 ALA A N 1
ATOM 966 C CA . ALA A 1 116 ? 5.955 -12.148 -0.531 1.00 61.25 116 ALA A CA 1
ATOM 967 C C . ALA A 1 116 ? 5.284 -13.153 -1.475 1.00 61.25 116 ALA A C 1
ATOM 969 O O . ALA A 1 116 ? 5.031 -14.293 -1.089 1.00 61.25 116 ALA A O 1
ATOM 970 N N . ALA A 1 117 ? 4.936 -12.687 -2.675 1.00 50.06 117 ALA A N 1
ATOM 971 C CA . ALA A 1 117 ? 4.473 -13.542 -3.763 1.00 50.06 117 ALA A CA 1
ATOM 972 C C . ALA A 1 117 ? 5.573 -14.512 -4.225 1.00 50.06 117 ALA A C 1
ATOM 974 O O . ALA A 1 117 ? 6.752 -14.085 -4.305 1.00 50.06 117 ALA A O 1
#